Protein AF-A0A1G6YP97-F1 (afdb_monomer_lite)

Radius of gyration: 35.7 Å; chains: 1; bounding box: 64×46×135 Å

Foldseek 3Di:
DDPDDDVCPPDDVVVPDPPPPPVPPPPPVVLVVLVVVLVVVLVVLVVVLVVLVVVLVVCVVPPDDPVVNVVSVVVSVVSVVVNVVSCVVRVQPADPVHPVVCVVVVVVVVVVVVVVVVCVVVVVVVVVVCCVPPPVVVVVPDPPDDDPDPPVVVVVVVVVVVPD

Secondary structure (DSSP, 8-state):
------TTTT--GGGS-----------HHHHHHHHHHHHHHHHHHHHHHHHHHHHHHHHTTS---HHHHHHHHHHHHHHHHHHHHHHHHHHTT-SSSHHHHHHHHHHHHHHHHHHHHHHHHHHHHHHHHHHHH-HHHHHHHS-S------HHHHHHHHHHHT--

Structure (mmCIF, N/CA/C/O backbone):
data_AF-A0A1G6YP97-F1
#
_entry.id   AF-A0A1G6YP97-F1
#
loop_
_atom_site.group_PDB
_atom_site.id
_atom_site.type_symbol
_atom_site.label_atom_id
_atom_site.label_alt_id
_atom_site.label_comp_id
_atom_site.label_asym_id
_atom_site.label_entity_id
_atom_site.label_seq_id
_atom_site.pdbx_PDB_ins_code
_atom_site.Cartn_x
_atom_site.Cartn_y
_atom_site.Cartn_z
_atom_site.occupancy
_atom_site.B_iso_or_equiv
_atom_site.auth_seq_id
_atom_site.auth_comp_id
_atom_site.auth_asym_id
_atom_site.auth_atom_id
_atom_site.pdbx_PDB_model_num
ATOM 1 N N . MET A 1 1 ? 29.757 30.654 -70.857 1.00 57.78 1 MET A N 1
ATOM 2 C CA . MET A 1 1 ? 28.942 29.640 -70.154 1.00 57.78 1 MET A CA 1
ATOM 3 C C . MET A 1 1 ? 29.404 29.609 -68.707 1.00 57.78 1 MET A C 1
ATOM 5 O O . MET A 1 1 ? 30.530 29.206 -68.456 1.00 57.78 1 MET A O 1
ATOM 9 N N . SER A 1 2 ? 28.614 30.160 -67.784 1.00 62.53 2 SER A N 1
ATOM 10 C CA . SER A 1 2 ? 28.918 30.157 -66.348 1.00 62.53 2 SER A CA 1
ATOM 11 C C . SER A 1 2 ? 28.541 28.796 -65.764 1.00 62.53 2 SER A C 1
ATOM 13 O O . SER A 1 2 ? 27.365 28.434 -65.789 1.00 62.53 2 SER A O 1
ATOM 15 N N . ASN A 1 3 ? 29.520 28.045 -65.259 1.00 69.19 3 ASN A N 1
ATOM 16 C CA . ASN A 1 3 ? 29.262 26.834 -64.481 1.00 69.19 3 ASN A CA 1
ATOM 17 C C . ASN A 1 3 ? 28.586 27.245 -63.170 1.00 69.19 3 ASN A C 1
ATOM 19 O O . ASN A 1 3 ? 29.249 27.662 -62.223 1.00 69.19 3 ASN A O 1
ATOM 23 N N . HIS A 1 4 ? 27.256 27.193 -63.150 1.00 74.06 4 HIS A N 1
ATOM 24 C CA . HIS A 1 4 ? 26.477 27.396 -61.940 1.00 74.06 4 HIS A CA 1
ATOM 25 C C . HIS A 1 4 ? 26.636 26.141 -61.077 1.00 74.06 4 HIS A C 1
ATOM 27 O O . HIS A 1 4 ? 26.133 25.073 -61.422 1.00 74.06 4 HIS A O 1
ATOM 33 N N . TYR A 1 5 ? 27.429 26.257 -60.015 1.00 72.19 5 TYR A N 1
ATOM 34 C CA . TYR A 1 5 ? 27.560 25.226 -58.996 1.00 72.19 5 TYR A CA 1
ATOM 35 C C . TYR A 1 5 ? 26.246 25.166 -58.212 1.00 72.19 5 TYR A C 1
ATOM 37 O O . TYR A 1 5 ? 25.918 26.115 -57.501 1.00 72.19 5 TYR A O 1
ATOM 45 N N . ASP A 1 6 ? 25.487 24.086 -58.397 1.00 73.00 6 ASP A N 1
ATOM 46 C CA . ASP A 1 6 ? 24.287 23.785 -57.620 1.00 73.00 6 ASP A CA 1
ATOM 47 C C . ASP A 1 6 ? 24.679 22.844 -56.468 1.00 73.00 6 ASP A C 1
ATOM 49 O O . ASP A 1 6 ? 24.921 21.659 -56.715 1.00 73.00 6 ASP A O 1
ATOM 53 N N . PRO A 1 7 ? 24.771 23.354 -55.226 1.00 70.50 7 PRO A N 1
ATOM 54 C CA . PRO A 1 7 ? 25.236 22.594 -54.066 1.00 70.50 7 PRO A CA 1
ATOM 55 C C . PRO A 1 7 ? 24.244 21.523 -53.592 1.00 70.50 7 PRO A C 1
ATOM 57 O O . PRO A 1 7 ? 24.498 20.864 -52.589 1.00 70.50 7 PRO A O 1
ATOM 60 N N . THR A 1 8 ? 23.081 21.386 -54.238 1.00 70.50 8 THR A N 1
ATOM 61 C CA . THR A 1 8 ? 22.026 20.461 -53.801 1.00 70.50 8 THR A CA 1
ATOM 62 C C . THR A 1 8 ? 22.071 19.103 -54.497 1.00 70.50 8 THR A C 1
ATOM 64 O O . THR A 1 8 ? 21.382 18.173 -54.080 1.00 70.50 8 THR A O 1
ATOM 67 N N . LYS A 1 9 ? 22.901 18.954 -55.535 1.00 66.25 9 LYS A N 1
ATOM 68 C CA . LYS A 1 9 ? 22.916 17.763 -56.397 1.00 66.25 9 LYS A CA 1
ATOM 69 C C . LYS A 1 9 ? 23.600 16.547 -55.757 1.00 66.25 9 LYS A C 1
ATOM 71 O O . LYS A 1 9 ? 23.344 15.413 -56.150 1.00 66.25 9 LYS A O 1
ATOM 76 N N . ASP A 1 10 ? 24.452 16.794 -54.774 1.00 66.31 10 ASP A N 1
ATOM 77 C CA . ASP A 1 10 ? 25.241 15.832 -54.003 1.00 66.31 10 ASP A CA 1
ATOM 78 C C . ASP A 1 10 ? 24.641 15.540 -52.613 1.00 66.31 10 ASP A C 1
ATOM 80 O O . ASP A 1 10 ? 25.120 14.666 -51.887 1.00 66.31 10 ASP A O 1
ATOM 84 N N . ILE A 1 11 ? 23.527 16.193 -52.268 1.00 62.88 11 ILE A N 1
ATOM 85 C CA . ILE A 1 11 ? 22.795 15.942 -51.028 1.00 62.88 11 ILE A CA 1
ATOM 86 C C . ILE A 1 11 ? 21.821 14.785 -51.268 1.00 62.88 11 ILE A C 1
ATOM 88 O O . ILE A 1 11 ? 20.700 14.974 -51.736 1.00 62.88 11 ILE A O 1
ATOM 92 N N . SER A 1 12 ? 22.243 13.560 -50.947 1.00 62.28 12 SER A N 1
ATOM 93 C CA . SER A 1 12 ? 21.325 12.418 -50.881 1.00 62.28 12 SER A CA 1
ATOM 94 C C . SER A 1 12 ? 20.265 12.689 -49.800 1.00 62.28 12 SER A C 1
ATOM 96 O O . SER A 1 12 ? 20.627 12.773 -48.621 1.00 62.28 12 SER A O 1
ATOM 98 N N . PRO A 1 13 ? 18.962 12.798 -50.137 1.00 61.66 13 PRO A N 1
ATOM 99 C CA . PRO A 1 13 ? 17.915 13.081 -49.151 1.00 61.66 13 PRO A CA 1
ATOM 100 C C . PRO A 1 13 ? 17.790 11.983 -48.082 1.00 61.66 13 PRO A C 1
ATOM 102 O O . PRO A 1 13 ? 17.223 12.219 -47.020 1.00 61.66 13 PRO A O 1
ATOM 105 N N . SER A 1 14 ? 18.368 10.802 -48.329 1.00 58.66 14 SER A N 1
ATOM 106 C CA . SER A 1 14 ? 18.393 9.675 -47.392 1.00 58.66 14 SER A CA 1
ATOM 107 C C . SER A 1 14 ? 19.421 9.828 -46.262 1.00 58.66 14 SER A C 1
ATOM 109 O O . SER A 1 14 ? 19.323 9.111 -45.273 1.00 58.66 14 SER A O 1
ATOM 111 N N . ALA A 1 15 ? 20.407 10.728 -46.382 1.00 56.53 15 ALA A N 1
ATOM 112 C CA . ALA A 1 15 ? 21.473 10.895 -45.384 1.00 56.53 15 ALA A CA 1
ATOM 113 C C . ALA A 1 15 ? 21.155 11.949 -44.303 1.00 56.53 15 ALA A C 1
ATOM 115 O O . ALA A 1 15 ? 21.883 12.056 -43.319 1.00 56.53 15 ALA A O 1
ATOM 116 N N . ALA A 1 16 ? 20.080 12.731 -44.472 1.00 57.81 16 ALA A N 1
ATOM 117 C CA . ALA A 1 16 ? 19.726 13.825 -43.561 1.00 57.81 16 ALA A CA 1
ATOM 118 C C . ALA A 1 16 ? 19.051 13.358 -42.259 1.00 57.81 16 ALA A C 1
ATOM 120 O O . ALA A 1 16 ? 18.950 14.132 -41.308 1.00 57.81 16 ALA A O 1
ATOM 121 N N . TYR A 1 17 ? 18.637 12.092 -42.187 1.00 60.19 17 TYR A N 1
ATOM 122 C CA . TYR A 1 17 ? 18.077 11.500 -40.982 1.00 60.19 17 TYR A CA 1
ATOM 123 C C . TYR A 1 17 ? 18.638 10.087 -40.856 1.00 60.19 17 TYR A C 1
ATOM 125 O O . TYR A 1 17 ? 18.206 9.208 -41.597 1.00 60.19 17 TYR A O 1
ATOM 133 N N . PRO A 1 18 ? 19.596 9.821 -39.951 1.00 61.22 18 PRO A N 1
ATOM 134 C CA . PRO A 1 18 ? 19.744 8.467 -39.451 1.00 61.22 18 PRO A CA 1
ATOM 135 C C . PRO A 1 18 ? 18.393 8.125 -38.827 1.00 61.22 18 PRO A C 1
ATOM 137 O O . PRO A 1 18 ? 18.034 8.654 -37.777 1.00 61.22 18 PRO A O 1
ATOM 140 N N . GLU A 1 19 ? 17.581 7.346 -39.531 1.00 63.28 19 GLU A N 1
ATOM 141 C CA . GLU A 1 19 ? 16.329 6.839 -39.004 1.00 63.28 19 GLU A CA 1
ATOM 142 C C . GLU A 1 19 ? 16.658 6.082 -37.721 1.00 63.28 19 GLU A C 1
ATOM 144 O O . GLU A 1 19 ? 17.277 5.017 -37.725 1.00 63.28 19 GLU A O 1
ATOM 149 N N . VAL A 1 20 ? 16.332 6.717 -36.592 1.00 62.66 20 VAL A N 1
ATOM 150 C CA . VAL A 1 20 ? 16.546 6.165 -35.264 1.00 62.66 20 VAL A CA 1
ATOM 151 C C . VAL A 1 20 ? 15.501 5.077 -35.077 1.00 62.66 20 VAL A C 1
ATOM 153 O O . VAL A 1 20 ? 14.482 5.250 -34.414 1.00 62.66 20 VAL A O 1
ATOM 156 N N . SER A 1 21 ? 15.742 3.937 -35.7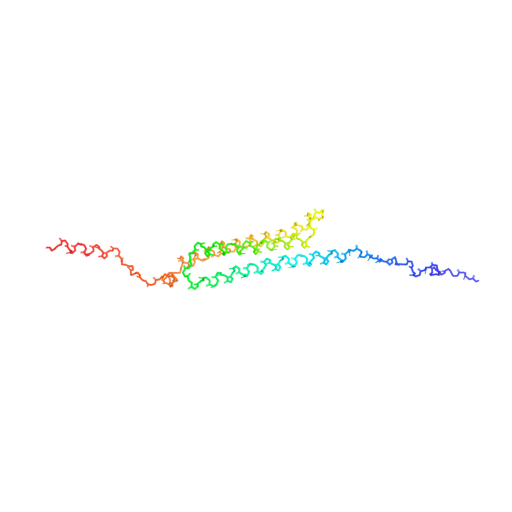17 1.00 60.28 21 SER A N 1
ATOM 157 C CA . SER A 1 21 ? 15.098 2.685 -35.378 1.00 60.28 21 SER A CA 1
ATOM 158 C C . SER A 1 21 ? 15.633 2.295 -34.007 1.00 60.28 21 SER A C 1
ATOM 160 O O . SER A 1 21 ? 16.589 1.527 -33.884 1.00 60.28 21 SER A O 1
ATOM 162 N N . PHE A 1 22 ? 15.030 2.862 -32.961 1.00 54.81 22 PHE A N 1
ATOM 163 C CA . PHE A 1 22 ? 15.097 2.306 -31.621 1.00 54.81 22 PHE A CA 1
ATOM 164 C C . PHE A 1 22 ? 14.485 0.915 -31.716 1.00 54.81 22 PHE A C 1
ATOM 166 O O . PHE A 1 22 ? 13.272 0.737 -31.607 1.00 54.81 22 PHE A O 1
ATOM 173 N N . ALA A 1 23 ? 15.325 -0.076 -31.996 1.00 52.38 23 ALA A N 1
ATOM 174 C CA . ALA A 1 23 ? 14.964 -1.465 -31.858 1.00 52.38 23 ALA A CA 1
ATOM 175 C C . ALA A 1 23 ? 14.679 -1.671 -30.367 1.00 52.38 23 ALA A C 1
ATOM 177 O O . ALA A 1 23 ? 15.585 -1.889 -29.563 1.00 52.38 23 ALA A O 1
ATOM 178 N N . HIS A 1 24 ? 13.414 -1.485 -29.989 1.00 52.91 24 HIS A N 1
ATOM 179 C CA . HIS A 1 24 ? 12.890 -1.639 -28.642 1.00 52.91 24 HIS A CA 1
ATOM 180 C C . HIS A 1 24 ? 12.867 -3.138 -28.315 1.00 52.91 24 HIS A C 1
ATOM 182 O O . HIS A 1 24 ? 11.820 -3.743 -28.126 1.00 52.91 24 HIS A O 1
ATOM 188 N N . HIS A 1 25 ? 14.041 -3.770 -28.274 1.00 51.59 25 HIS A N 1
ATOM 189 C CA . HIS A 1 25 ? 14.243 -5.128 -27.785 1.00 51.59 25 HIS A CA 1
ATOM 190 C C . HIS A 1 25 ? 14.200 -5.127 -26.253 1.00 51.59 25 HIS A C 1
ATOM 192 O O . HIS A 1 25 ? 15.120 -5.578 -25.581 1.00 51.59 25 HIS A O 1
ATOM 198 N N . THR A 1 26 ? 13.126 -4.596 -25.675 1.00 57.94 26 THR A N 1
ATOM 199 C CA . THR A 1 26 ? 12.732 -5.045 -24.344 1.00 57.94 26 THR A CA 1
ATOM 200 C C . THR A 1 26 ? 11.896 -6.279 -24.577 1.00 57.94 26 THR A C 1
ATOM 202 O O . THR A 1 26 ? 10.880 -6.209 -25.259 1.00 57.94 26 THR A O 1
ATOM 205 N N . ASP A 1 27 ? 12.338 -7.411 -24.054 1.00 65.81 27 ASP A N 1
ATOM 206 C CA . ASP A 1 27 ? 11.619 -8.674 -24.117 1.00 65.81 27 ASP A CA 1
ATOM 207 C C . ASP A 1 27 ? 10.172 -8.532 -23.603 1.00 65.81 27 ASP A C 1
ATOM 209 O O . ASP A 1 27 ? 9.888 -8.771 -22.425 1.00 65.81 27 ASP A O 1
ATOM 213 N N . ASP A 1 28 ? 9.227 -8.206 -24.487 1.00 73.19 28 ASP A N 1
ATOM 214 C CA . ASP A 1 28 ? 7.799 -8.071 -24.174 1.00 73.19 28 ASP A CA 1
ATOM 215 C C . ASP A 1 28 ? 7.261 -9.322 -23.476 1.00 73.19 28 ASP A C 1
ATOM 217 O O . ASP A 1 28 ? 6.389 -9.264 -22.607 1.00 73.19 28 ASP A O 1
ATOM 221 N N . SER A 1 29 ? 7.819 -10.480 -23.829 1.00 77.69 29 SER A N 1
ATOM 222 C CA . SER A 1 29 ? 7.482 -11.764 -23.227 1.00 77.69 29 SER A CA 1
ATOM 223 C C . SER A 1 29 ? 7.879 -11.851 -21.746 1.00 77.69 29 SER A C 1
ATOM 225 O O . SER A 1 29 ? 7.138 -12.432 -20.949 1.00 77.69 29 SER A O 1
ATOM 227 N N . THR A 1 30 ? 9.007 -11.257 -21.341 1.00 80.31 30 THR A N 1
ATOM 228 C CA . THR A 1 30 ? 9.480 -11.262 -19.946 1.00 80.31 30 THR A CA 1
ATOM 229 C C . THR A 1 30 ? 8.680 -10.286 -19.091 1.00 80.31 30 THR A C 1
ATOM 231 O O . THR A 1 30 ? 8.264 -10.644 -17.984 1.00 80.31 30 THR A O 1
ATOM 234 N N . PHE A 1 31 ? 8.371 -9.105 -19.635 1.00 78.94 31 PHE A N 1
ATOM 235 C CA . PHE A 1 31 ? 7.517 -8.117 -18.987 1.00 78.94 31 PHE A CA 1
ATOM 236 C C . PHE A 1 31 ? 6.106 -8.673 -18.774 1.00 78.94 31 PHE A C 1
ATOM 238 O O . PHE A 1 31 ? 5.629 -8.723 -17.640 1.00 78.94 31 PHE A O 1
ATOM 245 N N . LYS A 1 32 ? 5.473 -9.215 -19.827 1.00 83.31 32 LYS A N 1
ATOM 246 C CA . LYS A 1 32 ? 4.143 -9.844 -19.737 1.00 83.31 32 LYS A CA 1
ATOM 247 C C . LYS A 1 32 ? 4.118 -10.966 -18.696 1.00 83.31 32 LYS A C 1
ATOM 249 O O . LYS A 1 32 ? 3.213 -11.005 -17.866 1.00 83.31 32 LYS A O 1
ATOM 254 N N . LYS A 1 33 ? 5.127 -11.848 -18.673 1.00 85.94 33 LYS A N 1
ATOM 255 C CA . LYS A 1 33 ? 5.230 -12.927 -17.669 1.00 85.94 33 LYS A CA 1
ATOM 256 C C . LYS A 1 33 ? 5.331 -12.388 -16.242 1.00 85.94 33 LYS A C 1
ATOM 258 O O . LYS A 1 33 ? 4.712 -12.957 -15.345 1.00 85.94 33 LYS A O 1
ATOM 263 N N . ARG A 1 34 ? 6.090 -11.310 -16.018 1.00 83.62 34 ARG A N 1
ATOM 264 C CA . ARG A 1 34 ? 6.203 -10.669 -14.701 1.00 83.62 34 ARG A CA 1
ATOM 265 C C . ARG A 1 34 ? 4.866 -10.080 -14.268 1.00 83.62 34 ARG A C 1
ATOM 267 O O . ARG A 1 34 ? 4.393 -10.436 -13.197 1.00 83.62 34 ARG A O 1
ATOM 274 N N . VAL A 1 35 ? 4.232 -9.273 -15.119 1.00 87.19 35 VAL A N 1
ATOM 275 C CA . VAL A 1 35 ? 2.922 -8.665 -14.834 1.00 87.19 35 VAL A CA 1
ATOM 276 C C . VAL A 1 35 ? 1.884 -9.738 -14.510 1.00 87.19 35 VAL A C 1
ATOM 278 O O . VAL A 1 35 ? 1.200 -9.632 -13.499 1.00 87.19 35 VAL A O 1
ATOM 281 N N . ILE A 1 36 ? 1.809 -10.809 -15.306 1.00 90.19 36 ILE A N 1
ATOM 282 C CA . ILE A 1 36 ? 0.853 -11.902 -15.079 1.00 90.19 36 ILE A CA 1
ATOM 283 C C . ILE A 1 36 ? 1.113 -12.598 -13.739 1.00 90.19 36 ILE A C 1
ATOM 285 O O . ILE A 1 36 ? 0.175 -12.788 -12.970 1.00 90.19 36 ILE A O 1
ATOM 289 N N . ARG A 1 37 ? 2.368 -12.947 -13.418 1.00 88.75 37 ARG A N 1
ATOM 290 C CA . ARG A 1 37 ? 2.704 -13.565 -12.120 1.00 88.75 37 ARG A CA 1
ATOM 291 C C . ARG A 1 37 ? 2.316 -12.665 -10.956 1.00 88.75 37 ARG A C 1
ATOM 293 O O . ARG A 1 37 ? 1.700 -13.137 -10.006 1.00 88.75 37 ARG A O 1
ATOM 300 N N . THR A 1 38 ? 2.644 -11.382 -11.053 1.00 89.75 38 THR A N 1
ATOM 301 C CA . THR A 1 38 ? 2.318 -10.393 -10.032 1.00 89.75 38 THR A CA 1
ATOM 302 C C . THR A 1 38 ? 0.810 -10.304 -9.845 1.00 89.75 38 THR A C 1
ATOM 304 O O . THR A 1 38 ? 0.330 -10.493 -8.733 1.00 89.75 38 THR A O 1
ATOM 307 N N . THR A 1 39 ? 0.046 -10.133 -10.926 1.00 90.69 39 THR A N 1
ATOM 308 C CA . THR A 1 39 ? -1.423 -10.094 -10.890 1.00 90.69 39 THR A CA 1
ATOM 309 C C . THR A 1 39 ? -2.025 -11.359 -10.285 1.00 90.69 39 THR A C 1
ATOM 311 O O . THR A 1 39 ? -2.933 -11.253 -9.467 1.00 90.69 39 THR A O 1
ATOM 314 N N . VAL A 1 40 ? -1.509 -12.546 -10.613 1.00 93.50 40 VAL A N 1
ATOM 315 C CA . VAL A 1 40 ? -1.989 -13.812 -10.034 1.00 93.50 40 VAL A CA 1
ATOM 316 C C . VAL A 1 40 ? -1.723 -13.871 -8.528 1.00 93.50 40 VA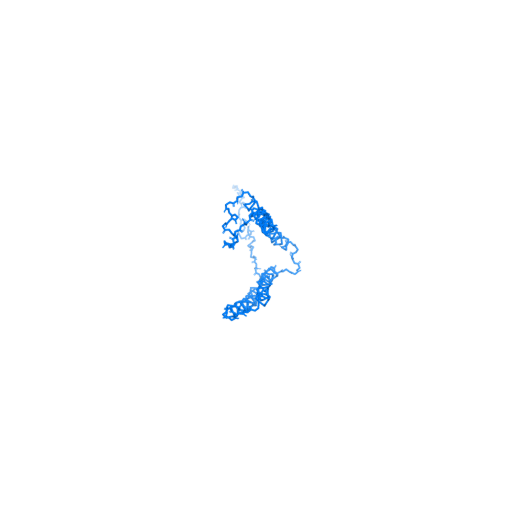L A C 1
ATOM 318 O O . VAL A 1 40 ? -2.638 -14.172 -7.764 1.00 93.50 40 VAL A O 1
ATOM 321 N N . ILE A 1 41 ? -0.513 -13.529 -8.077 1.00 91.50 41 ILE A N 1
ATOM 322 C CA . ILE A 1 41 ? -0.156 -13.525 -6.646 1.00 91.50 41 ILE A CA 1
ATOM 323 C C . ILE A 1 41 ? -1.027 -12.532 -5.871 1.00 91.50 41 ILE A C 1
ATOM 325 O O . ILE A 1 41 ? -1.575 -12.860 -4.819 1.00 91.50 41 ILE A O 1
ATOM 329 N N . LEU A 1 42 ? -1.213 -11.333 -6.421 1.00 90.06 42 LEU A N 1
ATOM 330 C CA . LEU A 1 42 ? -2.075 -10.309 -5.840 1.00 90.06 42 LEU A CA 1
ATOM 331 C C . LEU A 1 42 ? -3.530 -10.756 -5.807 1.00 90.06 42 LEU A C 1
ATOM 333 O O . LEU A 1 42 ? -4.211 -10.519 -4.815 1.00 90.06 42 LEU A O 1
ATOM 337 N N . SER A 1 43 ? -4.010 -11.403 -6.867 1.00 93.19 43 SER A N 1
ATOM 338 C CA . SER A 1 43 ? -5.366 -11.940 -6.936 1.00 93.19 43 SER A CA 1
ATOM 339 C C . SER A 1 43 ? -5.593 -12.959 -5.825 1.00 93.19 43 SER A C 1
ATOM 341 O O . SER A 1 43 ? -6.578 -12.848 -5.102 1.00 93.19 43 SER A O 1
ATOM 343 N N . VAL A 1 44 ? -4.662 -13.896 -5.626 1.00 94.00 44 VAL A N 1
ATOM 344 C CA . VAL A 1 44 ? -4.749 -14.888 -4.544 1.00 94.00 44 VAL A CA 1
ATOM 345 C C . VAL A 1 44 ? -4.750 -14.211 -3.172 1.00 94.00 44 VAL A C 1
ATOM 347 O O . VAL A 1 44 ? -5.637 -14.493 -2.371 1.00 94.00 44 VAL A O 1
ATOM 350 N N . LEU A 1 45 ? -3.830 -13.272 -2.917 1.00 92.31 45 LEU A N 1
ATOM 351 C CA . LEU A 1 45 ? -3.808 -12.496 -1.668 1.00 92.31 45 LEU A CA 1
ATOM 352 C C . LEU A 1 45 ? -5.139 -11.776 -1.413 1.00 92.31 45 LEU A C 1
ATOM 354 O O . LEU A 1 45 ? -5.652 -11.810 -0.300 1.00 92.31 45 LEU A O 1
ATOM 358 N N . THR A 1 46 ? -5.733 -11.189 -2.453 1.00 93.00 46 THR A N 1
ATOM 359 C CA . THR A 1 46 ? -7.004 -10.454 -2.345 1.00 93.00 46 THR A CA 1
ATOM 360 C C . THR A 1 46 ? -8.183 -11.386 -2.062 1.00 93.00 46 THR A C 1
ATOM 362 O O . THR A 1 46 ? -9.059 -11.048 -1.271 1.00 93.00 46 THR A O 1
ATOM 365 N N . VAL A 1 47 ? -8.213 -12.568 -2.685 1.00 94.56 47 VAL A N 1
ATOM 366 C CA . VAL A 1 47 ? -9.256 -13.574 -2.432 1.00 94.56 47 VAL A CA 1
ATOM 367 C C . VAL A 1 47 ? -9.148 -14.116 -1.007 1.00 94.56 47 VAL A C 1
ATOM 369 O O . VAL A 1 47 ? -10.167 -14.238 -0.335 1.00 94.56 47 VAL A O 1
ATOM 372 N N . LEU A 1 48 ? -7.933 -14.393 -0.521 1.00 92.56 48 LEU A N 1
ATOM 373 C CA . LEU A 1 48 ? -7.705 -14.841 0.858 1.00 92.56 48 LEU A CA 1
ATOM 374 C C . LEU A 1 48 ? -8.120 -13.777 1.880 1.00 92.56 48 LEU A C 1
ATOM 376 O O . LEU A 1 48 ? -8.795 -14.091 2.858 1.00 92.56 48 LEU A O 1
ATOM 380 N N . GLU A 1 49 ? -7.759 -12.520 1.634 1.00 89.81 49 GLU A N 1
ATOM 381 C CA . GLU A 1 49 ? -8.145 -11.380 2.465 1.00 89.81 49 GLU A CA 1
ATOM 382 C C . GLU A 1 49 ? -9.674 -11.226 2.534 1.00 89.81 49 GLU A C 1
ATOM 384 O O . GLU A 1 49 ? -10.247 -11.142 3.624 1.00 89.81 49 GLU A O 1
ATOM 389 N N . LEU A 1 50 ? -10.351 -11.275 1.380 1.00 90.06 50 LEU A N 1
ATOM 390 C CA . LEU A 1 50 ? -11.809 -11.197 1.297 1.00 90.06 50 LEU A CA 1
ATOM 391 C C . LEU A 1 50 ? -12.485 -12.396 1.973 1.00 90.06 50 LEU A C 1
ATOM 393 O O . LEU A 1 50 ? -13.492 -12.217 2.654 1.00 90.06 50 LEU A O 1
ATOM 397 N N . ALA A 1 51 ? -11.933 -13.604 1.832 1.00 90.00 51 ALA A N 1
ATOM 398 C CA . ALA A 1 51 ? -12.445 -14.804 2.488 1.00 90.00 51 ALA A CA 1
ATOM 399 C C . ALA A 1 51 ? -12.326 -14.715 4.021 1.00 90.00 51 ALA A C 1
ATOM 401 O O . ALA A 1 51 ? -13.278 -15.053 4.731 1.00 90.00 51 ALA A O 1
ATOM 402 N N . LEU A 1 52 ? -11.206 -14.200 4.546 1.00 88.31 52 LEU A N 1
ATOM 403 C CA . LEU A 1 52 ? -11.053 -13.912 5.978 1.00 88.31 52 LEU A CA 1
ATOM 404 C C . LEU A 1 52 ? -12.068 -12.860 6.445 1.00 88.31 52 LEU A C 1
ATOM 406 O O . LEU A 1 52 ? -12.733 -13.056 7.462 1.00 88.31 52 LEU A O 1
ATOM 410 N N . GLY A 1 53 ? -12.239 -11.775 5.684 1.00 84.81 53 GLY A N 1
ATOM 411 C CA . GLY A 1 53 ? -13.240 -10.744 5.969 1.00 84.81 53 GLY A CA 1
ATOM 412 C C . GLY A 1 53 ? -14.674 -11.287 5.964 1.00 84.81 53 GLY A C 1
ATOM 413 O O . GLY A 1 53 ? -15.459 -10.989 6.864 1.00 84.81 53 GLY A O 1
ATOM 414 N N . PHE A 1 54 ? -15.004 -12.151 5.002 1.00 85.94 54 PHE A N 1
ATOM 415 C CA . PHE A 1 54 ? -16.301 -12.821 4.920 1.00 85.94 54 PHE A CA 1
ATOM 416 C C . PHE A 1 54 ? -16.527 -13.780 6.096 1.00 85.94 54 PHE A C 1
ATOM 418 O O . PHE A 1 54 ? -17.624 -13.836 6.650 1.00 85.94 54 PHE A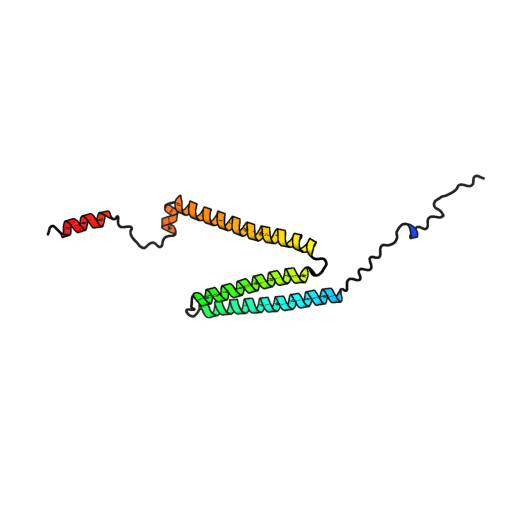 O 1
ATOM 425 N N . THR A 1 55 ? -15.479 -14.474 6.543 1.00 81.31 55 THR A N 1
ATOM 426 C CA . THR A 1 55 ? -15.541 -15.347 7.723 1.00 81.31 55 THR A CA 1
ATOM 427 C C . THR A 1 55 ? -15.865 -14.547 8.990 1.00 81.31 55 THR A C 1
ATOM 429 O O . THR A 1 55 ? -16.698 -14.982 9.782 1.00 81.31 55 THR A O 1
ATOM 432 N N . ILE A 1 56 ? -15.308 -13.338 9.158 1.00 76.75 56 ILE A N 1
ATOM 433 C CA . ILE A 1 56 ? -15.696 -12.423 10.252 1.00 76.75 56 ILE A CA 1
ATOM 434 C C . ILE A 1 56 ? -17.174 -12.023 10.158 1.00 76.75 56 ILE A C 1
ATOM 436 O O . ILE A 1 56 ? -17.854 -11.948 11.183 1.00 76.75 56 ILE A O 1
ATOM 440 N N . TYR A 1 57 ? -17.667 -11.721 8.953 1.00 75.44 57 TYR A N 1
ATOM 441 C CA . TYR A 1 57 ? -19.069 -11.350 8.745 1.00 75.44 57 TYR A CA 1
ATOM 442 C C . TYR A 1 57 ? -20.017 -12.503 9.106 1.00 75.44 57 TYR A C 1
ATOM 444 O O . TYR A 1 57 ? -21.036 -12.285 9.759 1.00 75.44 57 TYR A O 1
ATOM 452 N N . ALA A 1 58 ? -19.656 -13.737 8.749 1.00 73.75 58 ALA A N 1
ATOM 453 C CA . ALA A 1 58 ? -20.416 -14.927 9.116 1.00 73.75 58 ALA A CA 1
ATOM 454 C C . ALA A 1 58 ? -20.381 -15.201 10.633 1.00 73.75 58 ALA A C 1
ATOM 456 O O . ALA A 1 58 ? -21.419 -15.497 11.225 1.00 73.75 58 ALA A O 1
ATOM 457 N N . LEU A 1 59 ? -19.214 -15.049 11.274 1.00 69.62 59 LEU A N 1
ATOM 458 C CA . LEU A 1 59 ? -19.028 -15.252 12.718 1.00 69.62 59 LEU A CA 1
ATOM 459 C C . LEU A 1 59 ? -19.696 -14.171 13.581 1.00 69.62 59 LEU A C 1
ATOM 461 O O . LEU A 1 59 ? -20.062 -14.452 14.716 1.00 69.62 59 LEU A O 1
ATOM 465 N N . HIS A 1 60 ? -19.930 -12.962 13.056 1.00 62.97 60 HIS A N 1
ATOM 466 C CA . HIS A 1 60 ? -20.639 -11.892 13.778 1.00 62.97 60 HIS A CA 1
ATOM 467 C C . HIS A 1 60 ? -22.060 -12.271 14.225 1.00 62.97 60 HIS A C 1
ATOM 469 O O . HIS A 1 60 ? -22.618 -11.593 15.082 1.00 62.97 60 HIS A O 1
ATOM 475 N N . LYS A 1 61 ? -22.653 -13.338 13.670 1.00 62.25 61 LYS A N 1
ATOM 476 C CA . LYS A 1 61 ? -23.961 -13.850 14.106 1.00 62.25 61 LYS A CA 1
ATOM 477 C C . LYS A 1 61 ? -23.918 -14.676 15.398 1.00 62.25 61 LYS A C 1
ATOM 479 O O . LYS A 1 61 ? -24.981 -14.951 15.942 1.00 62.25 61 LYS A O 1
ATOM 484 N N . GLY A 1 62 ? -22.742 -15.071 15.889 1.00 60.53 62 GLY A N 1
ATOM 485 C CA . GLY A 1 62 ? -22.605 -15.838 17.128 1.00 60.53 62 GLY A CA 1
ATOM 486 C C . GLY A 1 62 ? -21.521 -15.252 18.015 1.00 60.53 62 GLY A C 1
ATOM 487 O O . GLY A 1 62 ? -20.364 -15.571 17.789 1.00 60.53 62 GLY A O 1
ATOM 488 N N . GLU A 1 63 ? -21.907 -14.390 18.967 1.00 68.31 63 GLU A N 1
ATOM 489 C CA . GLU A 1 63 ? -21.119 -13.857 20.105 1.00 68.31 63 GLU A CA 1
ATOM 490 C C . GLU A 1 63 ? -19.597 -14.147 20.061 1.00 68.31 63 GLU A C 1
ATOM 492 O O . GLU A 1 63 ? -19.079 -14.925 20.870 1.00 68.31 63 GLU A O 1
ATOM 497 N N . PRO A 1 64 ? -18.841 -13.576 19.102 1.00 68.62 64 PRO A N 1
ATOM 498 C CA . PRO A 1 64 ? -17.423 -13.867 18.987 1.00 68.62 64 PRO A CA 1
ATOM 499 C C . PRO A 1 64 ? -16.634 -13.028 19.995 1.00 68.62 64 PRO A C 1
ATOM 501 O O . PRO A 1 64 ? -16.973 -11.885 20.301 1.00 68.62 64 PRO A O 1
ATOM 504 N N . SER A 1 65 ? -15.518 -13.568 20.481 1.00 74.94 65 SER A N 1
ATOM 505 C CA . SER A 1 65 ? -14.650 -12.838 21.400 1.00 74.94 65 SER A CA 1
ATOM 506 C C . SER A 1 65 ? -14.078 -11.578 20.734 1.00 74.94 65 SER A C 1
ATOM 508 O O . SER A 1 65 ? -13.482 -11.626 19.654 1.00 74.94 65 SER A O 1
ATOM 510 N N . HIS A 1 66 ? -14.222 -10.429 21.403 1.00 77.88 66 HIS A N 1
ATOM 511 C CA . HIS A 1 66 ? -13.723 -9.135 20.916 1.00 77.88 66 HIS A CA 1
ATOM 512 C C . HIS A 1 66 ? -12.236 -9.175 20.517 1.00 77.88 66 HIS A C 1
ATOM 514 O O . HIS A 1 66 ? -11.841 -8.539 19.541 1.00 77.88 66 HIS A O 1
ATOM 520 N N . ALA A 1 67 ? -11.417 -9.961 21.223 1.00 80.12 67 ALA A N 1
ATOM 521 C CA . ALA A 1 67 ? -9.999 -10.135 20.916 1.00 80.12 67 ALA A CA 1
ATOM 522 C C . ALA A 1 67 ? -9.755 -10.815 19.555 1.00 80.12 67 ALA A C 1
ATOM 524 O O . ALA A 1 67 ? -8.881 -10.391 18.799 1.00 80.12 67 ALA A O 1
ATOM 525 N N . LEU A 1 68 ? -10.550 -11.831 19.209 1.00 81.00 68 LEU A N 1
ATOM 526 C CA . LEU A 1 68 ? -10.426 -12.559 17.947 1.00 81.00 68 LEU A CA 1
ATOM 527 C C . LEU A 1 68 ? -10.853 -11.682 16.764 1.00 81.00 68 LEU A C 1
ATOM 529 O O . LEU A 1 68 ? -10.179 -11.660 15.735 1.00 81.00 68 LEU A O 1
ATOM 533 N N . LEU A 1 69 ? -11.908 -10.880 16.933 1.00 82.19 69 LEU A N 1
ATOM 534 C CA . LEU A 1 69 ? -12.318 -9.891 15.931 1.00 82.19 69 LEU A CA 1
ATOM 535 C C . LEU A 1 69 ? -11.214 -8.866 15.638 1.00 82.19 69 LEU A C 1
ATOM 537 O O . LEU A 1 69 ? -10.967 -8.546 14.474 1.00 82.19 69 LEU A O 1
ATOM 541 N N . LEU A 1 70 ? -10.556 -8.347 16.680 1.00 85.50 70 LEU A N 1
ATOM 542 C CA . LEU A 1 70 ? -9.453 -7.395 16.534 1.00 85.50 70 LEU A CA 1
ATOM 543 C C . LEU A 1 70 ? -8.238 -8.035 15.861 1.00 85.50 70 LEU A C 1
ATOM 545 O O . LEU A 1 70 ? -7.649 -7.426 14.969 1.00 85.50 70 LEU A O 1
ATOM 549 N N . PHE A 1 71 ? -7.904 -9.272 16.232 1.00 87.19 71 PHE A N 1
ATOM 550 C CA . PHE A 1 71 ? -6.801 -10.009 15.627 1.00 87.19 71 PHE A CA 1
ATOM 551 C C . PHE A 1 71 ? -7.007 -10.209 14.121 1.00 87.19 71 PHE A C 1
ATOM 553 O O . PHE A 1 71 ? -6.142 -9.828 13.335 1.00 87.19 71 PHE A O 1
ATOM 560 N N . ILE A 1 72 ? -8.163 -10.732 13.693 1.00 85.25 72 ILE A N 1
ATOM 561 C CA . ILE A 1 72 ? -8.404 -10.996 12.265 1.00 85.25 72 ILE A CA 1
ATOM 562 C C . ILE A 1 72 ? -8.488 -9.682 11.473 1.00 85.25 72 ILE A C 1
ATOM 564 O O . ILE A 1 72 ? -7.936 -9.601 10.377 1.00 85.25 72 ILE A O 1
ATOM 568 N N . LYS A 1 73 ? -9.085 -8.617 12.032 1.00 88.25 73 LYS A N 1
ATOM 569 C CA . LYS A 1 73 ? -9.038 -7.268 11.433 1.00 88.25 73 LYS A CA 1
ATOM 570 C C . LYS A 1 73 ? -7.602 -6.774 11.234 1.00 88.25 73 LYS A C 1
ATOM 572 O O . LYS A 1 73 ? -7.294 -6.206 10.188 1.00 88.25 73 LYS A O 1
ATOM 577 N N . GLY A 1 74 ? -6.728 -7.013 12.212 1.00 90.06 74 GLY A N 1
ATOM 578 C CA . GLY A 1 74 ? -5.300 -6.715 12.111 1.00 90.06 74 GLY A CA 1
ATOM 579 C C . GLY A 1 74 ? -4.617 -7.515 11.002 1.00 90.06 74 GLY A C 1
ATOM 580 O O . GLY A 1 74 ? -3.916 -6.933 10.181 1.00 90.06 74 GLY A O 1
ATOM 581 N N . VAL A 1 75 ? -4.872 -8.825 10.923 1.00 90.31 75 VAL A N 1
ATOM 582 C CA . VAL A 1 75 ? -4.317 -9.701 9.876 1.00 90.31 75 VAL A CA 1
ATOM 583 C C . VAL A 1 75 ? -4.747 -9.249 8.482 1.00 90.31 75 VAL A C 1
ATOM 585 O O . VAL A 1 75 ? -3.898 -9.117 7.605 1.00 90.31 75 VAL A O 1
ATOM 588 N N . VAL A 1 76 ? -6.036 -8.961 8.285 1.00 90.81 76 VAL A N 1
ATOM 589 C CA . VAL A 1 76 ? -6.567 -8.434 7.019 1.00 90.81 76 VAL A CA 1
ATOM 590 C C . VAL A 1 76 ? -5.852 -7.135 6.643 1.00 90.81 76 VAL A C 1
ATOM 592 O O . VAL A 1 76 ? -5.311 -7.050 5.549 1.00 90.81 76 VAL A O 1
ATOM 595 N N . CYS A 1 77 ? -5.737 -6.182 7.574 1.00 90.94 77 CYS A N 1
ATOM 596 C CA . CYS A 1 77 ? -5.029 -4.917 7.347 1.00 90.94 77 CYS A CA 1
ATOM 597 C C . CYS A 1 77 ? -3.555 -5.121 6.943 1.00 90.94 77 CYS A C 1
ATOM 599 O O . CYS A 1 77 ? -3.067 -4.500 5.997 1.00 90.94 77 CYS A O 1
ATOM 601 N N . ILE A 1 78 ? -2.841 -6.027 7.620 1.00 91.88 78 ILE A N 1
ATOM 602 C CA . ILE A 1 78 ? -1.440 -6.342 7.306 1.00 91.88 78 ILE A CA 1
ATOM 603 C C . ILE A 1 78 ? -1.322 -6.984 5.917 1.00 91.88 78 ILE A C 1
ATOM 605 O O . ILE A 1 78 ? -0.412 -6.631 5.168 1.00 91.88 78 ILE A O 1
ATOM 609 N N . LEU A 1 79 ? -2.236 -7.886 5.543 1.00 91.19 79 LEU A N 1
ATOM 610 C CA . LEU A 1 79 ? -2.266 -8.494 4.208 1.00 91.19 79 LEU A CA 1
ATOM 611 C C . LEU A 1 79 ? -2.492 -7.443 3.111 1.00 91.19 79 LEU A C 1
ATOM 613 O O . LEU A 1 79 ? -1.800 -7.480 2.090 1.00 91.19 79 LEU A O 1
ATOM 617 N N . THR A 1 80 ? -3.365 -6.457 3.344 1.00 90.12 80 THR A N 1
ATOM 618 C CA . THR A 1 80 ? -3.578 -5.336 2.416 1.00 90.12 80 THR A CA 1
ATOM 619 C C . THR A 1 80 ? -2.304 -4.498 2.241 1.00 90.12 80 THR A C 1
ATOM 621 O O . THR A 1 80 ? -1.930 -4.146 1.118 1.00 90.12 80 THR A O 1
ATOM 624 N N . LEU A 1 81 ? -1.596 -4.197 3.337 1.00 88.81 81 LEU A N 1
ATOM 625 C CA . LEU A 1 81 ? -0.331 -3.451 3.300 1.00 88.81 81 LEU A CA 1
ATOM 626 C C . LEU A 1 81 ? 0.779 -4.245 2.599 1.00 88.81 81 LEU A C 1
ATOM 628 O O . LEU A 1 81 ? 1.498 -3.697 1.761 1.00 88.81 81 LEU A O 1
ATOM 632 N N . ALA A 1 82 ? 0.889 -5.543 2.888 1.00 88.69 82 ALA A N 1
ATOM 633 C CA . ALA A 1 82 ? 1.843 -6.436 2.238 1.00 88.69 82 ALA A CA 1
ATOM 634 C C . ALA A 1 82 ? 1.598 -6.509 0.725 1.00 88.69 82 ALA A C 1
ATOM 636 O O . ALA A 1 82 ? 2.542 -6.435 -0.062 1.00 88.69 82 ALA A O 1
ATOM 637 N N . LYS A 1 83 ? 0.329 -6.572 0.303 1.00 89.00 83 LYS A N 1
ATOM 638 C CA . LYS A 1 83 ? -0.064 -6.504 -1.107 1.00 89.00 83 LYS A CA 1
ATOM 639 C C . LYS A 1 83 ? 0.413 -5.201 -1.753 1.00 89.00 83 LYS A C 1
ATOM 641 O O . LYS A 1 83 ? 1.025 -5.248 -2.817 1.00 89.00 83 LYS A O 1
ATOM 646 N N . ALA A 1 84 ? 0.168 -4.053 -1.121 1.00 86.06 84 ALA A N 1
ATOM 647 C CA . ALA A 1 84 ? 0.600 -2.754 -1.640 1.00 86.06 84 ALA A CA 1
ATOM 648 C C . ALA A 1 84 ? 2.132 -2.659 -1.766 1.00 86.06 84 ALA A C 1
ATOM 650 O O . ALA A 1 84 ? 2.644 -2.217 -2.793 1.00 86.06 84 ALA A O 1
ATOM 651 N N . TYR A 1 85 ? 2.876 -3.150 -0.774 1.00 84.88 85 TYR A N 1
ATOM 652 C CA . TYR A 1 85 ? 4.338 -3.219 -0.839 1.00 84.88 85 TYR A CA 1
ATOM 653 C C . TYR A 1 85 ? 4.839 -4.163 -1.950 1.00 84.88 85 TYR A C 1
ATOM 655 O O . TYR A 1 85 ? 5.800 -3.854 -2.661 1.00 84.88 85 TYR A O 1
ATOM 663 N N . TYR A 1 86 ? 4.168 -5.299 -2.153 1.00 86.19 86 TYR A N 1
ATOM 664 C CA . TYR A 1 86 ? 4.494 -6.257 -3.212 1.00 86.19 86 TYR A CA 1
ATOM 665 C C . TYR A 1 86 ? 4.305 -5.663 -4.618 1.00 86.19 86 TYR A C 1
ATOM 667 O O . TYR A 1 86 ? 5.160 -5.848 -5.483 1.00 86.19 86 TYR A O 1
ATOM 675 N N . ILE A 1 87 ? 3.234 -4.887 -4.840 1.00 85.88 87 ILE A N 1
ATOM 676 C CA . ILE A 1 87 ? 3.043 -4.099 -6.073 1.00 85.88 87 ILE A CA 1
ATOM 677 C C . ILE A 1 87 ? 4.267 -3.215 -6.318 1.00 85.88 87 ILE A C 1
ATOM 679 O O . ILE A 1 87 ? 4.899 -3.301 -7.370 1.00 85.88 87 ILE A O 1
ATOM 683 N N . VAL A 1 88 ? 4.596 -2.373 -5.337 1.00 79.75 88 VAL A N 1
ATOM 684 C CA . VAL A 1 88 ? 5.632 -1.343 -5.464 1.00 79.75 88 VAL A CA 1
ATOM 685 C C . VAL A 1 88 ? 6.994 -1.977 -5.721 1.00 79.75 88 VAL A C 1
ATOM 687 O O . VAL A 1 88 ? 7.698 -1.553 -6.624 1.00 79.75 88 VAL A O 1
ATOM 690 N N . SER A 1 89 ? 7.352 -3.039 -5.001 1.00 76.19 89 SER A N 1
ATOM 691 C CA . SER A 1 89 ? 8.642 -3.715 -5.191 1.00 76.19 89 SER A CA 1
ATOM 692 C C . SER A 1 89 ? 8.763 -4.435 -6.543 1.00 76.19 89 SER A C 1
ATOM 694 O O . SER A 1 89 ? 9.829 -4.407 -7.160 1.00 76.19 89 SER A O 1
ATOM 696 N N . VAL A 1 90 ? 7.690 -5.059 -7.045 1.00 75.12 90 VAL A N 1
ATOM 697 C CA . VAL A 1 90 ? 7.759 -5.908 -8.247 1.00 75.12 90 VAL A CA 1
ATOM 698 C C . VAL A 1 90 ? 7.541 -5.142 -9.550 1.00 75.12 90 VAL A C 1
ATOM 700 O O . VAL A 1 90 ? 8.235 -5.421 -10.536 1.00 75.12 90 VAL A O 1
ATOM 703 N N . PHE A 1 91 ? 6.600 -4.195 -9.582 1.00 69.56 91 PHE A N 1
ATOM 704 C CA . PHE A 1 91 ? 6.315 -3.404 -10.787 1.00 69.56 91 PHE A CA 1
ATOM 705 C C . PHE A 1 91 ? 7.393 -2.378 -11.098 1.00 69.56 91 PHE A C 1
ATOM 707 O O . PHE A 1 91 ? 7.466 -1.891 -12.221 1.00 69.56 91 PHE A O 1
ATOM 714 N N . MET A 1 92 ? 8.253 -2.085 -10.129 1.00 68.31 92 MET A N 1
ATOM 715 C CA . MET A 1 92 ? 9.243 -1.029 -10.272 1.00 68.31 92 MET A CA 1
ATOM 716 C C . 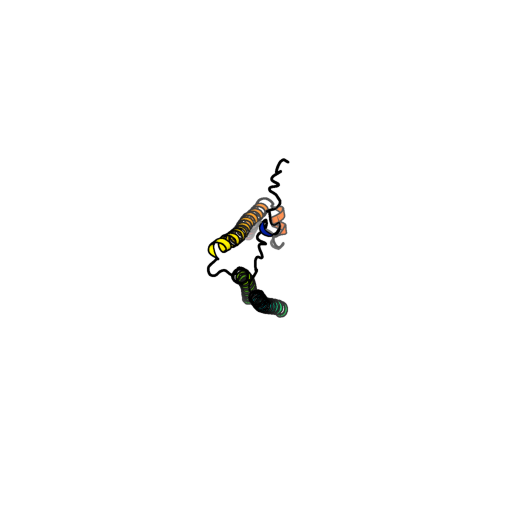MET A 1 92 ? 10.630 -1.549 -10.666 1.00 68.31 92 MET A C 1
ATOM 718 O O . MET A 1 92 ? 11.535 -0.745 -10.834 1.00 68.31 92 MET A O 1
ATOM 722 N N . HIS A 1 93 ? 10.779 -2.866 -10.895 1.00 66.19 93 HIS A N 1
ATOM 723 C CA . HIS A 1 93 ? 12.001 -3.517 -11.406 1.00 66.19 93 HIS A CA 1
ATOM 724 C C . HIS A 1 93 ? 13.276 -2.995 -10.728 1.00 66.19 93 HIS A C 1
ATOM 726 O O . HIS A 1 93 ? 14.219 -2.503 -11.337 1.00 66.19 93 HIS A O 1
ATOM 732 N N . LEU A 1 94 ? 13.251 -3.078 -9.407 1.00 62.12 94 LEU A N 1
ATOM 733 C CA . LEU A 1 94 ? 14.197 -2.422 -8.538 1.00 62.12 94 LEU A CA 1
ATOM 734 C C . LEU A 1 94 ? 15.261 -3.450 -8.084 1.00 62.12 94 LEU A C 1
ATOM 736 O O . LEU A 1 94 ? 15.136 -3.987 -6.990 1.00 62.12 94 LEU A O 1
ATOM 740 N N . GLY A 1 95 ? 16.301 -3.723 -8.886 1.00 57.22 95 GLY A N 1
ATOM 741 C CA . GLY A 1 95 ? 17.506 -4.478 -8.455 1.00 57.22 95 GLY A CA 1
ATOM 742 C C . GLY A 1 95 ? 18.806 -3.658 -8.477 1.00 57.22 95 GLY A C 1
ATOM 743 O O . GLY A 1 95 ? 19.407 -3.382 -7.442 1.00 57.22 95 GLY A O 1
ATOM 744 N N . ASP A 1 96 ? 19.180 -3.185 -9.664 1.00 54.25 96 ASP A N 1
ATOM 745 C CA . ASP A 1 96 ? 20.470 -2.513 -9.879 1.00 54.25 96 ASP A CA 1
ATOM 746 C C . ASP A 1 96 ? 20.331 -1.062 -10.391 1.00 54.25 96 ASP A C 1
ATOM 748 O O . ASP A 1 96 ? 21.254 -0.264 -10.271 1.00 54.25 96 ASP A O 1
ATOM 752 N N . GLU A 1 97 ? 19.138 -0.660 -10.846 1.00 61.00 97 GLU A N 1
ATOM 753 C CA . GLU A 1 97 ? 18.827 0.685 -11.386 1.00 61.00 97 GLU A CA 1
ATOM 754 C C . GLU A 1 97 ? 17.994 1.557 -10.403 1.00 61.00 97 GLU A C 1
ATOM 756 O O . GLU A 1 97 ? 17.558 2.674 -10.672 1.00 61.00 97 GLU A O 1
ATOM 761 N N . ILE A 1 98 ? 17.792 1.025 -9.195 1.00 64.62 98 ILE A N 1
ATOM 762 C CA . ILE A 1 98 ? 16.753 1.358 -8.204 1.00 64.62 98 ILE A CA 1
ATOM 763 C C . ILE A 1 98 ? 16.842 2.737 -7.587 1.00 64.62 98 ILE A C 1
ATOM 765 O O . ILE A 1 98 ? 15.824 3.337 -7.241 1.00 64.62 98 ILE A O 1
ATOM 769 N N . ARG A 1 99 ? 18.063 3.163 -7.262 1.00 67.75 99 ARG A N 1
ATOM 770 C CA . ARG A 1 99 ? 18.271 4.107 -6.156 1.00 67.75 99 ARG A CA 1
ATOM 771 C C . ARG A 1 99 ? 17.577 5.442 -6.430 1.00 67.75 99 ARG A C 1
ATOM 773 O O . ARG A 1 99 ? 17.013 6.030 -5.512 1.00 67.75 99 ARG A O 1
ATOM 780 N N . ASN A 1 100 ? 17.538 5.860 -7.694 1.00 71.44 100 ASN A N 1
ATOM 781 C CA . ASN A 1 100 ? 16.809 7.047 -8.127 1.00 71.44 100 ASN A CA 1
ATOM 782 C C . ASN A 1 100 ? 15.289 6.859 -8.101 1.00 71.44 100 ASN A C 1
ATOM 784 O O . ASN A 1 100 ? 14.574 7.759 -7.665 1.00 71.44 100 ASN A O 1
ATOM 788 N N . PHE A 1 101 ? 14.782 5.703 -8.527 1.00 71.62 101 PHE A N 1
ATOM 789 C CA . PHE A 1 101 ? 13.342 5.486 -8.601 1.00 71.62 101 PHE A CA 1
ATOM 790 C C . PHE A 1 101 ? 12.723 5.323 -7.210 1.00 71.62 101 PHE A C 1
ATOM 792 O O . PHE A 1 101 ? 11.732 5.992 -6.913 1.00 71.62 101 PHE A O 1
ATOM 799 N N . ILE A 1 102 ? 13.361 4.566 -6.304 1.00 77.62 102 ILE A N 1
ATOM 800 C CA . ILE A 1 102 ? 12.894 4.418 -4.913 1.00 77.62 102 ILE A CA 1
ATOM 801 C C . ILE A 1 102 ? 12.720 5.772 -4.231 1.00 77.62 102 ILE A C 1
ATOM 803 O O . ILE A 1 102 ? 11.712 5.975 -3.564 1.00 77.62 102 ILE A O 1
ATOM 807 N N . MET A 1 103 ? 13.634 6.723 -4.441 1.00 78.38 103 MET A N 1
ATOM 808 C CA . MET A 1 103 ? 13.517 8.057 -3.847 1.00 78.38 103 MET A CA 1
ATOM 809 C C . MET A 1 103 ? 12.236 8.769 -4.297 1.00 78.38 103 MET A C 1
ATOM 811 O O . MET A 1 103 ? 11.536 9.348 -3.472 1.00 78.38 103 MET A O 1
ATOM 815 N N . THR A 1 104 ? 11.869 8.666 -5.576 1.00 78.88 104 THR A N 1
ATOM 816 C CA . THR A 1 104 ? 10.654 9.310 -6.110 1.00 78.88 104 THR A CA 1
ATOM 817 C C . THR A 1 104 ? 9.347 8.666 -5.655 1.00 78.88 104 THR A C 1
ATOM 819 O O . THR A 1 104 ? 8.317 9.325 -5.692 1.00 78.88 104 THR A O 1
ATOM 822 N N . ILE A 1 105 ? 9.372 7.410 -5.201 1.00 81.31 105 ILE A N 1
ATOM 823 C CA . ILE A 1 105 ? 8.184 6.677 -4.730 1.00 81.31 105 ILE A CA 1
ATOM 824 C C . ILE A 1 105 ? 8.071 6.746 -3.206 1.00 81.31 105 ILE A C 1
ATOM 826 O O . ILE A 1 105 ? 6.985 6.907 -2.655 1.00 81.31 105 ILE A O 1
ATOM 830 N N . VAL A 1 106 ? 9.203 6.654 -2.508 1.00 79.50 106 VAL A N 1
ATOM 831 C CA . VAL A 1 106 ? 9.264 6.707 -1.046 1.00 79.50 106 VAL A CA 1
ATOM 832 C C . VAL A 1 106 ? 8.923 8.104 -0.541 1.00 79.50 106 VAL A C 1
ATOM 834 O O . VAL A 1 106 ? 8.195 8.210 0.438 1.00 79.50 106 VAL A O 1
ATOM 837 N N . VAL A 1 107 ? 9.366 9.174 -1.211 1.00 85.44 107 VAL A N 1
ATOM 838 C CA . VAL A 1 107 ? 9.026 10.555 -0.821 1.00 85.44 107 VAL A CA 1
ATOM 839 C C . VAL A 1 107 ? 7.507 10.804 -0.777 1.00 85.44 107 VAL A C 1
ATOM 841 O O . VAL A 1 107 ? 7.024 11.212 0.280 1.00 85.44 107 VAL A O 1
ATOM 844 N N . PRO A 1 108 ? 6.713 10.534 -1.834 1.00 83.75 108 PRO A N 1
ATOM 845 C CA . PRO A 1 108 ? 5.264 10.722 -1.778 1.00 83.75 108 PRO A CA 1
ATOM 846 C C . PRO A 1 108 ? 4.573 9.765 -0.798 1.00 83.75 108 PRO A C 1
ATOM 848 O O . PRO A 1 108 ? 3.623 10.178 -0.138 1.00 83.75 108 PRO A O 1
ATOM 851 N N . LEU A 1 109 ? 5.058 8.527 -0.626 1.00 84.69 109 LEU A N 1
ATOM 852 C CA . LEU A 1 109 ? 4.521 7.609 0.391 1.00 84.69 109 LEU A CA 1
ATOM 853 C C . LEU A 1 109 ? 4.774 8.107 1.823 1.00 84.69 109 LEU A C 1
ATOM 855 O O . LEU A 1 109 ? 3.889 8.022 2.674 1.00 84.69 109 LEU A O 1
ATOM 859 N N . LEU A 1 110 ? 5.959 8.655 2.090 1.00 87.81 110 LEU A N 1
ATOM 860 C CA . LEU A 1 110 ? 6.324 9.197 3.396 1.00 87.81 110 LEU A CA 1
ATOM 861 C C . LEU A 1 110 ? 5.536 10.477 3.688 1.00 87.81 110 LEU A C 1
ATOM 863 O O . LEU A 1 110 ? 5.003 10.615 4.787 1.00 87.81 110 LEU A O 1
ATOM 867 N N . LEU A 1 111 ? 5.368 11.359 2.695 1.00 87.81 111 LEU A N 1
ATOM 868 C CA . LEU A 1 111 ? 4.493 12.529 2.816 1.00 87.81 111 LEU A CA 1
ATOM 869 C C . LEU A 1 111 ? 3.033 12.134 3.054 1.00 87.81 111 LEU A C 1
ATOM 871 O O . LEU A 1 111 ? 2.367 12.787 3.849 1.00 87.81 111 LEU A O 1
ATOM 875 N N . PHE A 1 112 ? 2.545 11.055 2.440 1.00 88.31 112 PHE A N 1
ATOM 876 C CA . PHE A 1 112 ? 1.190 10.557 2.677 1.00 88.31 112 PHE A CA 1
ATOM 877 C C . PHE A 1 112 ? 0.996 10.055 4.116 1.00 88.31 112 PHE A C 1
ATOM 879 O O . PHE A 1 112 ? 0.029 10.431 4.776 1.00 88.31 112 PHE A O 1
ATOM 886 N N . ILE A 1 113 ? 1.932 9.257 4.640 1.00 88.94 113 ILE A N 1
ATOM 887 C CA . ILE A 1 113 ? 1.876 8.765 6.028 1.00 88.94 113 ILE A CA 1
ATOM 888 C C . ILE A 1 113 ? 2.006 9.928 7.019 1.00 88.94 113 ILE A C 1
ATOM 890 O O . ILE A 1 113 ? 1.237 10.017 7.976 1.00 88.94 113 ILE A O 1
ATOM 894 N N . TRP A 1 114 ? 2.943 10.845 6.774 1.00 92.75 114 TRP A N 1
ATOM 895 C CA . TRP A 1 114 ? 3.129 12.042 7.591 1.00 92.75 114 TRP A CA 1
ATOM 896 C C . TRP A 1 114 ? 1.877 12.929 7.594 1.00 92.75 114 TRP A C 1
ATOM 898 O O . TRP A 1 114 ? 1.444 13.373 8.656 1.00 92.75 114 TRP A O 1
ATOM 908 N N . PHE A 1 115 ? 1.240 13.110 6.433 1.00 92.12 115 PHE A N 1
ATOM 909 C CA . PHE A 1 115 ? -0.024 13.829 6.290 1.00 92.12 115 PHE A CA 1
ATOM 910 C C . PHE A 1 115 ? -1.142 13.170 7.104 1.00 92.12 115 PHE A C 1
ATOM 912 O O . PHE A 1 115 ? -1.808 13.856 7.870 1.00 92.12 115 PHE A O 1
ATOM 919 N N . ILE A 1 116 ? -1.317 11.845 7.033 1.00 90.00 116 ILE A N 1
ATOM 920 C CA . ILE A 1 116 ? -2.321 11.146 7.855 1.00 90.00 116 ILE A CA 1
ATOM 921 C C . ILE A 1 116 ? -2.081 11.386 9.350 1.00 90.00 116 ILE A C 1
ATOM 923 O O . ILE A 1 116 ? -3.036 11.640 10.082 1.00 90.00 116 ILE A O 1
ATOM 927 N N . ILE A 1 117 ? -0.828 11.343 9.808 1.00 90.75 117 ILE A N 1
ATOM 928 C CA . ILE A 1 117 ? -0.490 11.585 11.217 1.00 90.75 117 ILE A CA 1
ATOM 929 C C . ILE A 1 117 ? -0.792 13.034 11.614 1.00 90.75 117 ILE A C 1
ATOM 931 O O . ILE A 1 117 ? -1.415 13.253 12.652 1.00 90.75 117 ILE A O 1
ATOM 935 N N . ALA A 1 118 ? -0.406 14.014 10.793 1.00 89.25 118 ALA A N 1
ATOM 936 C CA . ALA A 1 118 ? -0.693 15.426 11.041 1.00 89.25 118 ALA A CA 1
ATOM 937 C C . ALA A 1 118 ? -2.207 15.685 11.117 1.00 89.25 118 ALA A C 1
ATOM 939 O O . ALA A 1 118 ? -2.683 16.273 12.085 1.00 89.25 118 ALA A O 1
ATOM 940 N N . PHE A 1 119 ? -2.979 15.148 10.165 1.00 86.12 119 PHE A N 1
ATOM 941 C CA . PHE A 1 119 ? -4.441 15.249 10.161 1.00 86.12 119 PHE A CA 1
ATOM 942 C C . PHE A 1 119 ? -5.095 14.517 11.332 1.00 86.12 119 PHE A C 1
ATOM 944 O O . PHE A 1 119 ? -6.109 14.982 11.849 1.00 86.12 119 PHE A O 1
ATOM 951 N N . LEU A 1 120 ? -4.549 13.382 11.773 1.00 86.50 120 LEU A N 1
ATOM 952 C CA . LEU A 1 120 ? -5.073 12.660 12.929 1.00 86.50 120 LEU A CA 1
ATOM 953 C C . LEU A 1 120 ? -4.796 13.419 14.232 1.00 86.50 120 LEU A C 1
ATOM 955 O O . LEU A 1 120 ? -5.672 13.476 15.094 1.00 86.50 120 LEU A O 1
ATOM 959 N N . ALA A 1 121 ? -3.616 14.030 14.361 1.00 83.38 121 ALA A N 1
ATOM 960 C CA . ALA A 1 121 ? -3.256 14.865 15.502 1.00 83.38 121 ALA A CA 1
ATOM 961 C C . ALA A 1 121 ? -4.104 16.147 15.559 1.00 83.38 121 ALA A C 1
ATOM 963 O O . ALA A 1 121 ? -4.710 16.431 16.596 1.00 83.38 121 ALA A O 1
ATOM 964 N N . ASP A 1 122 ? -4.239 16.869 14.443 1.00 76.94 122 ASP A N 1
ATOM 965 C CA . ASP A 1 122 ? -5.110 18.048 14.357 1.00 76.94 122 ASP A CA 1
ATOM 966 C C . ASP A 1 122 ? -6.590 17.683 14.516 1.00 76.94 122 ASP A C 1
ATOM 968 O O . ASP A 1 122 ? -7.336 18.376 15.205 1.00 76.94 122 ASP A O 1
ATOM 972 N N . GLY A 1 123 ? -7.031 16.552 13.963 1.00 78.25 123 GLY A N 1
ATOM 973 C CA . GLY A 1 123 ? -8.391 16.044 14.135 1.00 78.25 123 GLY A CA 1
ATOM 974 C C . GLY A 1 123 ? -8.701 15.647 15.582 1.00 78.25 123 GLY A C 1
ATOM 975 O O . GLY A 1 123 ? -9.802 15.904 16.080 1.00 78.25 123 GLY A O 1
ATOM 976 N N . HIS A 1 124 ? -7.735 15.055 16.288 1.00 75.50 124 HIS A N 1
ATOM 977 C CA . HIS A 1 124 ? -7.853 14.755 17.714 1.00 75.50 124 HIS A CA 1
ATOM 978 C C . HIS A 1 124 ? -7.912 16.043 18.549 1.00 75.50 124 HIS A C 1
ATOM 980 O O . HIS A 1 124 ? -8.774 16.169 19.420 1.00 75.50 124 HIS A O 1
ATOM 986 N N . SER A 1 125 ? -7.066 17.029 18.234 1.00 70.44 125 SER A N 1
ATOM 987 C CA . SER A 1 125 ? -7.097 18.362 18.849 1.00 70.44 125 SER A CA 1
ATOM 988 C C . SER A 1 125 ? -8.449 19.055 18.632 1.00 70.44 125 SER A C 1
ATOM 990 O O . SER A 1 125 ? -9.081 19.520 19.581 1.00 70.44 125 SER A O 1
ATOM 992 N N . TYR A 1 126 ? -8.973 19.008 17.406 1.00 65.38 126 TYR A N 1
ATOM 993 C CA . TYR A 1 126 ? -10.279 19.553 17.040 1.00 65.38 126 TYR A CA 1
ATOM 994 C C . TYR A 1 126 ? -11.438 18.911 17.815 1.00 65.38 126 TYR A C 1
ATOM 996 O O . TYR A 1 126 ? -12.318 19.617 18.313 1.00 65.38 126 TYR A O 1
ATOM 1004 N N . LYS A 1 127 ? -11.438 17.580 17.981 1.00 63.06 127 LYS A N 1
ATOM 1005 C CA . LYS A 1 127 ? -12.427 16.884 18.824 1.00 63.06 127 LYS A CA 1
ATOM 1006 C C . LYS A 1 127 ? -12.332 17.303 20.291 1.00 63.06 127 LYS A C 1
ATOM 1008 O O . LYS A 1 127 ? -13.366 17.527 20.919 1.00 63.06 127 LYS A O 1
ATOM 1013 N N . THR A 1 128 ? -11.117 17.425 20.822 1.00 67.69 128 THR A N 1
ATOM 1014 C CA . THR A 1 128 ? -10.881 17.845 22.211 1.00 67.69 128 THR A CA 1
ATOM 1015 C C . THR A 1 128 ? -11.395 19.262 22.462 1.00 67.69 128 THR A C 1
ATOM 1017 O O . THR A 1 128 ? -12.119 19.488 23.430 1.00 67.69 128 THR A O 1
ATOM 1020 N N . LEU A 1 129 ? -11.111 20.198 21.553 1.00 62.41 129 LEU A N 1
ATOM 1021 C CA . LEU A 1 129 ? -11.522 21.597 21.679 1.00 62.41 129 LEU A CA 1
ATOM 1022 C C . LEU A 1 129 ? -13.043 21.755 21.581 1.00 62.41 129 LEU A C 1
ATOM 1024 O O . LEU A 1 129 ? -13.638 22.467 22.385 1.00 62.41 129 LEU A O 1
ATOM 1028 N N . ARG A 1 130 ? -13.704 21.031 20.669 1.00 61.03 130 ARG A N 1
ATOM 1029 C CA . ARG A 1 130 ? -15.175 21.040 20.567 1.00 61.03 130 ARG A CA 1
ATOM 1030 C C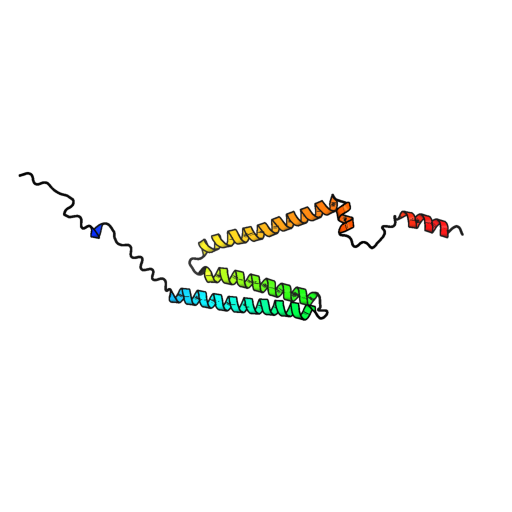 . ARG A 1 130 ? -15.853 20.462 21.808 1.00 61.03 130 ARG A C 1
ATOM 1032 O O . ARG A 1 130 ? -16.845 21.013 22.264 1.00 61.03 130 ARG A O 1
ATOM 1039 N N . ASN A 1 131 ? -15.297 19.400 22.389 1.00 63.19 131 ASN A N 1
ATOM 1040 C CA . ASN A 1 131 ? -15.802 18.827 23.638 1.00 63.19 131 ASN A CA 1
ATOM 1041 C C . ASN A 1 131 ? -15.562 19.750 24.851 1.00 63.19 131 ASN A C 1
ATOM 1043 O O . ASN A 1 131 ? -16.258 19.659 25.862 1.00 63.19 131 ASN A O 1
ATOM 1047 N N . GLN A 1 132 ? -14.556 20.625 24.795 1.00 63.03 132 GLN A N 1
ATOM 1048 C CA . GLN A 1 132 ? -14.225 21.525 25.897 1.00 63.03 132 GLN A CA 1
ATOM 1049 C C . GLN A 1 132 ? -15.001 22.852 25.848 1.00 63.03 132 GLN A C 1
ATOM 1051 O O . GLN A 1 132 ? -15.379 23.343 26.909 1.00 63.03 132 GLN A O 1
ATOM 1056 N N . TYR A 1 133 ? -15.267 23.399 24.656 1.00 59.12 133 TYR A N 1
ATOM 1057 C CA . TYR A 1 133 ? -15.883 24.722 24.478 1.00 59.12 133 TYR A CA 1
ATOM 1058 C C . TYR A 1 133 ? -17.397 24.712 24.202 1.00 59.12 133 TYR A C 1
ATOM 1060 O O . TYR A 1 133 ? -18.023 25.758 24.356 1.00 59.12 133 TYR A O 1
ATOM 1068 N N . ASP A 1 134 ? -18.002 23.571 23.846 1.00 59.38 134 ASP A N 1
ATOM 1069 C CA . ASP A 1 134 ? -19.454 23.454 23.632 1.00 59.38 134 ASP A CA 1
ATOM 1070 C C . ASP A 1 134 ? -20.111 22.531 24.687 1.00 59.38 134 ASP A C 1
ATOM 1072 O O . ASP A 1 134 ? -20.090 21.302 24.547 1.00 59.38 134 ASP A O 1
ATOM 1076 N N . PRO A 1 135 ? -20.677 23.086 25.778 1.00 56.34 135 PRO A N 1
ATOM 1077 C CA . PRO A 1 135 ? -21.305 22.297 26.838 1.00 56.34 135 PRO A CA 1
ATOM 1078 C C . PRO A 1 135 ? -22.577 21.556 26.388 1.00 56.34 135 PRO A C 1
ATOM 1080 O O . PRO A 1 135 ? -22.886 20.518 26.968 1.00 56.34 135 PRO A O 1
ATOM 1083 N N . TYR A 1 136 ? -23.270 22.006 25.333 1.00 55.34 136 TYR A N 1
ATOM 1084 C CA . TYR A 1 136 ? -24.478 21.340 24.818 1.00 55.34 136 TYR A CA 1
ATOM 1085 C C . TYR A 1 136 ? -24.149 20.070 24.014 1.00 55.34 136 TYR A C 1
ATOM 1087 O O . TYR A 1 136 ? -24.927 19.112 23.972 1.00 55.34 136 TYR A O 1
ATOM 1095 N N . PHE A 1 137 ? -22.958 20.012 23.412 1.00 55.44 137 PHE A N 1
ATOM 1096 C CA . PHE A 1 137 ? -22.483 18.832 22.688 1.00 55.44 137 PHE A CA 1
ATOM 1097 C C . PHE A 1 137 ? -22.094 17.680 23.637 1.00 55.44 137 PHE A C 1
ATOM 1099 O O . PHE A 1 137 ? -22.304 16.512 23.309 1.00 55.44 137 PHE A O 1
ATOM 1106 N N . LYS A 1 138 ? -21.612 17.998 24.849 1.00 53.31 138 LYS A N 1
ATOM 1107 C CA . LYS A 1 138 ? -21.284 17.017 25.903 1.00 53.31 138 LYS A CA 1
ATOM 1108 C C . LYS A 1 138 ? -22.494 16.221 26.393 1.00 53.31 138 LYS A C 1
ATOM 1110 O O . LYS A 1 138 ? -22.372 15.016 26.620 1.00 53.31 138 LYS A O 1
ATOM 1115 N N . GLU A 1 139 ? -23.654 16.861 26.532 1.00 54.62 139 GLU A N 1
ATOM 1116 C CA . GLU A 1 139 ? -24.896 16.189 26.948 1.00 54.62 139 GLU A CA 1
ATOM 1117 C C . GLU A 1 139 ? -25.434 15.225 25.882 1.00 54.62 139 GLU A C 1
ATOM 1119 O O . GLU A 1 139 ? -26.039 14.214 26.223 1.00 54.62 139 GLU A O 1
ATOM 1124 N N . SER A 1 140 ? -25.156 15.485 24.601 1.00 59.50 140 SER A N 1
ATOM 1125 C CA . SER A 1 140 ? -25.670 14.688 23.477 1.00 59.50 140 SER A CA 1
ATOM 1126 C C . SER A 1 140 ? -24.865 13.407 23.211 1.00 59.50 140 SER A C 1
ATOM 1128 O O . SER A 1 140 ? -25.398 12.437 22.676 1.00 59.50 140 SER A O 1
ATOM 1130 N N . THR A 1 141 ? -23.573 13.387 23.557 1.00 60.44 141 THR A N 1
ATOM 1131 C CA . THR A 1 141 ? -22.686 12.220 23.364 1.00 60.44 141 THR A CA 1
ATOM 1132 C C . THR A 1 141 ? -22.526 11.354 24.613 1.00 60.44 141 THR A C 1
ATOM 1134 O O . THR A 1 141 ? -21.929 10.280 24.543 1.00 60.44 141 THR A O 1
ATOM 1137 N N . THR A 1 142 ? -23.032 11.815 25.759 1.00 57.53 142 THR A N 1
ATOM 1138 C CA . THR A 1 142 ? -23.050 11.053 27.012 1.00 57.53 142 THR A CA 1
ATOM 1139 C C . THR A 1 142 ? -24.355 10.254 27.067 1.00 57.53 142 THR A C 1
ATOM 1141 O O . THR A 1 142 ? -25.413 10.848 26.871 1.00 57.53 142 THR A O 1
ATOM 1144 N N . PRO A 1 143 ? -24.343 8.931 27.322 1.00 54.34 143 PRO A N 1
ATOM 1145 C CA . PRO A 1 143 ? -25.577 8.166 27.473 1.00 54.34 143 PRO A CA 1
ATOM 1146 C C . PRO A 1 143 ? -26.425 8.789 28.5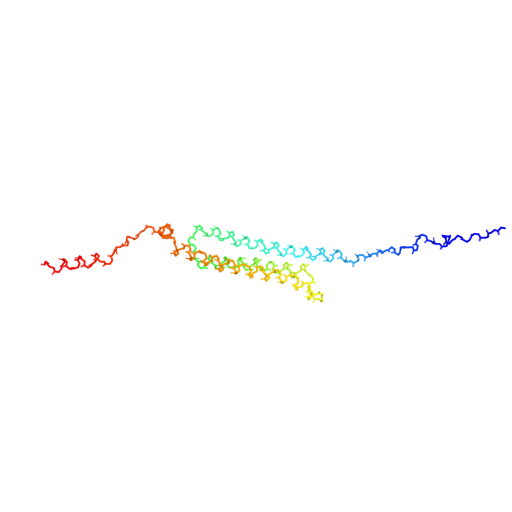86 1.00 54.34 143 PRO A C 1
ATOM 1148 O O . PRO A 1 143 ? -25.988 8.871 29.736 1.00 54.34 143 PRO A O 1
ATOM 1151 N N . SER A 1 144 ? -27.618 9.271 28.242 1.00 52.19 144 SER A N 1
ATOM 1152 C CA . SER A 1 144 ? -28.559 9.869 29.186 1.00 52.19 144 SER A CA 1
ATOM 1153 C C . SER A 1 144 ? -28.974 8.817 30.217 1.00 52.19 144 SER A C 1
ATOM 1155 O O . SER A 1 144 ? -29.779 7.938 29.922 1.00 52.19 144 SER A O 1
ATOM 1157 N N . GLY A 1 145 ? -28.388 8.860 31.417 1.00 55.78 145 GLY A N 1
ATOM 1158 C CA . GLY A 1 145 ? -28.667 7.826 32.415 1.00 55.78 145 GLY A CA 1
ATOM 1159 C C . GLY A 1 145 ? -28.179 8.048 33.842 1.00 55.78 145 GLY A C 1
ATOM 1160 O O . GLY A 1 145 ? -28.488 7.216 34.694 1.00 55.78 145 GLY A O 1
ATOM 1161 N N . HIS A 1 146 ? -27.477 9.139 34.166 1.00 54.69 146 HIS A N 1
ATOM 1162 C CA . HIS A 1 146 ? -27.225 9.459 35.570 1.00 54.69 146 HIS A CA 1
ATOM 1163 C C . HIS A 1 146 ? -27.522 10.922 35.891 1.00 54.69 146 HIS A C 1
ATOM 1165 O O . HIS A 1 146 ? -26.833 11.802 35.373 1.00 54.69 146 HIS A O 1
ATOM 1171 N N . PRO A 1 147 ? -28.540 11.203 36.732 1.00 57.50 147 PRO A N 1
ATOM 1172 C CA . PRO A 1 147 ? -28.727 12.541 37.257 1.00 57.50 147 PRO A CA 1
ATOM 1173 C C . PRO A 1 147 ? -27.472 12.903 38.048 1.00 57.50 147 PRO A C 1
ATOM 1175 O O . PRO A 1 147 ? -27.098 12.206 38.993 1.00 57.50 147 PRO A O 1
ATOM 1178 N N . VAL A 1 148 ? -26.803 13.983 37.646 1.00 62.56 148 VAL A N 1
ATOM 1179 C CA . VAL A 1 148 ? -25.735 14.591 38.438 1.00 62.56 148 VAL A CA 1
ATOM 1180 C C . VAL A 1 148 ? -26.406 15.167 39.680 1.00 62.56 148 VAL A C 1
ATOM 1182 O O . VAL A 1 148 ? -26.908 16.286 39.661 1.00 62.56 148 VAL A O 1
ATOM 1185 N N . ILE A 1 149 ? -26.502 14.365 40.741 1.00 60.00 149 ILE A N 1
ATOM 1186 C CA . ILE A 1 149 ? -26.968 14.839 42.042 1.00 60.00 149 ILE A CA 1
ATOM 1187 C C . ILE A 1 149 ? -25.866 15.758 42.580 1.00 60.00 149 ILE A C 1
ATOM 1189 O O . ILE A 1 149 ? -24.744 15.283 42.780 1.00 60.00 149 ILE A O 1
ATOM 1193 N N . PRO A 1 150 ? -26.139 17.057 42.811 1.00 65.19 150 PRO A N 1
ATOM 1194 C CA . PRO A 1 150 ? -25.176 17.938 43.457 1.00 65.19 150 PRO A CA 1
ATOM 1195 C C . PRO A 1 150 ? -24.746 17.310 44.786 1.00 65.19 150 PRO A C 1
ATOM 1197 O O . PRO A 1 150 ? -25.598 16.877 45.568 1.00 65.19 150 PRO A O 1
ATOM 1200 N N . SER A 1 151 ? -23.439 17.257 45.060 1.00 65.69 151 SER A N 1
ATOM 1201 C CA . SER A 1 151 ? -22.847 16.655 46.275 1.00 65.69 151 SER A CA 1
ATOM 1202 C C . SER A 1 151 ? -23.453 17.163 47.590 1.00 65.69 151 SER A C 1
ATOM 1204 O O . SER A 1 151 ? -23.305 16.557 48.653 1.00 65.69 151 SER A O 1
ATOM 1206 N N . ASP A 1 152 ? -24.154 18.283 47.512 1.00 62.81 152 ASP A N 1
ATOM 1207 C CA . ASP A 1 152 ? -24.695 19.053 48.617 1.00 62.81 152 ASP A CA 1
ATOM 1208 C C . ASP A 1 152 ? -26.028 18.460 49.104 1.00 62.81 152 ASP A C 1
ATOM 1210 O O . ASP A 1 152 ? -26.380 18.588 50.279 1.00 62.81 152 ASP A O 1
ATOM 1214 N N . VAL A 1 153 ? -26.732 17.713 48.241 1.00 60.75 153 VAL A N 1
ATOM 1215 C CA . VAL A 1 153 ? -27.984 17.016 48.584 1.00 60.75 153 VAL A CA 1
ATOM 1216 C C . VAL A 1 153 ? -27.723 15.888 49.589 1.00 60.75 153 VAL A C 1
ATOM 1218 O O . VAL A 1 153 ? -28.517 15.675 50.511 1.00 60.75 153 VAL A O 1
ATOM 1221 N N . HIS A 1 154 ? -26.568 15.216 49.499 1.00 60.16 154 HIS A N 1
ATOM 1222 C CA . HIS A 1 154 ? -26.174 14.208 50.488 1.00 60.16 154 HIS A CA 1
ATOM 1223 C C . HIS A 1 154 ? -25.907 14.811 51.872 1.00 60.16 154 HIS A C 1
ATOM 1225 O O . HIS A 1 154 ? -26.185 14.162 52.884 1.00 60.16 154 HIS A O 1
ATOM 1231 N N . LYS A 1 155 ? -25.435 16.063 51.948 1.00 58.84 155 LYS A N 1
ATOM 1232 C CA . LYS A 1 155 ? -25.175 16.725 53.235 1.00 58.84 155 LYS A CA 1
ATOM 1233 C C . LYS A 1 155 ? -26.462 17.143 53.944 1.00 58.84 155 LYS A C 1
ATOM 1235 O O . LYS A 1 155 ? -26.545 17.001 55.162 1.00 58.84 155 LYS A O 1
ATOM 1240 N N . TYR A 1 156 ? -27.481 17.582 53.202 1.00 58.06 156 TYR A N 1
ATOM 1241 C CA . TYR A 1 156 ? -28.767 17.975 53.788 1.00 58.06 156 TYR A CA 1
ATOM 1242 C C . TYR A 1 156 ? -29.535 16.777 54.373 1.00 58.06 156 TYR A C 1
ATOM 1244 O O . TYR A 1 156 ? -30.079 16.861 55.475 1.00 58.06 156 TYR A O 1
ATOM 1252 N N . ASN A 1 157 ? -29.537 15.633 53.676 1.00 60.66 157 ASN A N 1
ATOM 1253 C CA . ASN A 1 157 ? -30.271 14.446 54.128 1.00 60.66 157 ASN A CA 1
ATOM 1254 C C . ASN A 1 157 ? -29.571 13.716 55.293 1.00 60.66 157 ASN A C 1
ATOM 1256 O O . ASN A 1 157 ? -30.233 13.243 56.215 1.00 60.66 157 ASN A O 1
ATOM 1260 N N . SER A 1 158 ? -28.233 13.697 55.317 1.00 61.69 158 SER A N 1
ATOM 1261 C CA . SER A 1 158 ? -27.477 13.083 56.420 1.00 61.69 158 SER A CA 1
ATOM 1262 C C . SER A 1 158 ? -27.657 13.840 57.748 1.00 61.69 158 SER A C 1
ATOM 1264 O O . SER A 1 158 ? -27.821 13.227 58.800 1.00 61.69 158 SER A O 1
ATOM 1266 N N . GLN A 1 159 ? -27.749 15.177 57.713 1.00 58.59 159 GLN A N 1
ATOM 1267 C CA . GLN A 1 159 ? -27.998 15.972 58.925 1.00 58.59 159 GLN A CA 1
ATOM 1268 C C . GLN A 1 159 ? -29.426 15.848 59.471 1.00 58.59 159 GLN A C 1
ATOM 1270 O O . GLN A 1 159 ? -29.636 16.003 60.675 1.00 58.59 159 GLN A O 1
ATOM 1275 N N . LYS A 1 160 ? -30.418 15.578 58.616 1.00 57.84 160 LYS A N 1
ATOM 1276 C CA . LYS A 1 160 ? -31.811 15.414 59.053 1.00 57.84 160 LYS A CA 1
ATOM 1277 C C . LYS A 1 160 ? -32.068 14.022 59.646 1.00 57.84 160 LYS A C 1
ATOM 1279 O O . LYS A 1 160 ? -32.863 13.911 60.573 1.00 57.84 160 LYS A O 1
ATOM 1284 N N . GLY A 1 161 ? -31.355 12.997 59.168 1.00 57.94 161 GLY A N 1
ATOM 1285 C CA . GLY A 1 161 ? -31.425 11.626 59.690 1.00 57.94 161 GLY A CA 1
ATOM 1286 C C . GLY A 1 161 ? -30.737 11.401 61.045 1.00 57.94 161 GLY A C 1
ATOM 1287 O O . GLY A 1 161 ? -31.002 10.393 61.681 1.00 57.94 161 GLY A O 1
ATOM 1288 N N . GLN A 1 162 ? -29.888 12.326 61.506 1.00 56.81 162 GLN A N 1
ATOM 1289 C CA . GLN A 1 162 ? -29.243 12.272 62.833 1.00 56.81 162 GLN A CA 1
ATOM 1290 C C . GLN A 1 162 ? -29.956 13.117 63.904 1.00 56.81 162 GLN A C 1
ATOM 1292 O O . GLN A 1 162 ? -29.476 13.226 65.030 1.00 56.81 162 GLN A O 1
ATOM 1297 N N . ARG A 1 163 ? -31.073 13.765 63.551 1.00 57.19 163 ARG A N 1
ATOM 1298 C CA . ARG A 1 163 ? -31.864 14.631 64.444 1.00 57.19 163 ARG A CA 1
ATOM 1299 C C . ARG A 1 163 ? -33.231 14.041 64.817 1.00 57.19 163 ARG A C 1
ATOM 1301 O O . ARG A 1 163 ? -34.090 14.781 65.292 1.00 57.19 163 ARG A O 1
ATOM 1308 N N . GLN A 1 164 ? -33.422 12.743 64.598 1.00 47.72 164 GLN A N 1
ATOM 1309 C CA . GLN A 1 164 ? -34.533 11.949 65.132 1.00 47.72 164 GLN A CA 1
ATOM 1310 C C . GLN A 1 164 ? -33.960 10.843 66.009 1.00 47.72 164 GLN A C 1
ATOM 1312 O O . GLN A 1 164 ? -34.605 10.542 67.033 1.00 47.72 164 GLN A O 1
#

Organism: Niabella drilacis (strain DSM 25811 / CCM 8410 / CCUG 62505 / LMG 26954 / E90) (NCBI:txid1285928)

pLDDT: mean 73.22, std 13.28, range [47.72, 94.56]

Sequence (164 aa):
MSNHYDPTKDISPSAAYPEVSFAHHTDDSTFKKRVIRTTVILSVLTVLELALGFTIYALHKGEPSHALLLFIKGVVCILTLAKAYYIVSVFMHLGDEIRNFIMTIVVPLLLFIWFIIAFLADGHSYKTLRNQYDPYFKESTTPSGHPVIPSDVHKYNSQKGQRQ

InterPro domains:
  IPR005171 Cytochrome C oxidase subunit IV, prokaryotes [PF03626] (38-117)